Protein AF-A0A923XT22-F1 (afdb_monomer)

Mean predicted aligned error: 7.4 Å

Nearest PDB structures (foldseek):
  2nyk-assembly1_A  TM=3.568E-01  e=2.061E-01  Murid betaherpesvirus 1
  3vx7-assembly1_A  TM=3.513E-01  e=2.814E-01  Kluyveromyces marxianus
  8rox-assembly1_A  TM=4.042E-01  e=5.615E+00  Homo sapiens
  6l7w-assembly1_A  TM=3.566E-01  e=8.688E+00  Trypanosoma cruzi strain CL Brener
  4pa0-assembly1_A  TM=3.440E-01  e=4.957E+00  Homo sapiens

Radius of gyration: 13.81 Å; Cα contacts (8 Å, |Δi|>4): 182; chains: 1; bounding box: 39×22×36 Å

Sequence (109 aa):
MRTEINVLVEEVFYDKNNLIKKIGDVYSNTLSDLREKEIDHKKEVIIDYDGLNCHARMVLKKEENTFSIHGFEHFGNEFIDYNEEKLDFEQAKIIIRKIYENLEAKEQN

pLDDT: mean 75.4, std 12.78, range [44.97, 92.0]

Solvent-accessible surface area (backbone atoms only — not comparable to full-atom values): 6148 Å² total; per-residue (Å²): 136,79,73,51,79,52,76,48,76,52,86,55,90,74,71,78,94,50,51,62,63,48,54,41,50,54,53,52,48,52,52,52,58,49,68,73,45,92,60,38,37,39,39,38,42,47,42,60,36,82,95,54,53,30,40,37,38,41,34,44,33,34,52,87,81,26,31,31,44,38,36,38,39,33,50,68,93,44,76,47,78,46,82,48,70,77,24,45,73,67,56,47,52,53,51,53,50,50,53,39,54,52,51,54,61,58,75,78,108

Structure (mmCIF, N/CA/C/O backbone):
data_AF-A0A923XT22-F1
#
_entry.id   AF-A0A923XT22-F1
#
loop_
_atom_site.group_PDB
_atom_site.id
_atom_site.type_symbol
_atom_site.label_atom_id
_atom_site.label_alt_id
_atom_site.label_comp_id
_atom_site.label_asym_id
_atom_site.label_entity_id
_atom_site.label_seq_id
_atom_site.pdbx_PDB_ins_code
_atom_site.Cartn_x
_atom_site.Cartn_y
_atom_site.Cartn_z
_atom_site.occupancy
_atom_site.B_iso_or_equiv
_atom_site.auth_seq_id
_atom_site.auth_comp_id
_atom_site.auth_asym_id
_atom_site.auth_atom_id
_atom_site.pdbx_PDB_model_num
ATOM 1 N N . MET A 1 1 ? -22.116 -6.604 12.404 1.00 51.19 1 MET A N 1
ATOM 2 C CA . MET A 1 1 ? -21.166 -5.548 12.008 1.00 51.19 1 MET A CA 1
ATOM 3 C C . MET A 1 1 ? -21.497 -5.159 10.575 1.00 51.19 1 MET A C 1
ATOM 5 O O . MET A 1 1 ? -21.678 -6.063 9.768 1.00 51.19 1 MET A O 1
ATOM 9 N N . ARG A 1 2 ? -21.746 -3.878 10.277 1.00 44.97 2 ARG A N 1
ATOM 10 C CA . ARG A 1 2 ? -22.012 -3.428 8.900 1.00 44.97 2 ARG A CA 1
ATOM 11 C C . ARG A 1 2 ? -20.669 -3.037 8.288 1.00 44.97 2 ARG A C 1
ATOM 13 O O . ARG A 1 2 ? -20.079 -2.070 8.744 1.00 44.97 2 ARG A O 1
ATOM 20 N N . THR A 1 3 ? -20.196 -3.811 7.320 1.00 46.69 3 THR A N 1
ATOM 21 C CA . THR A 1 3 ? -19.009 -3.482 6.523 1.00 46.69 3 THR A CA 1
ATOM 22 C C . THR A 1 3 ? -19.430 -2.509 5.430 1.00 46.69 3 THR A C 1
ATOM 24 O O . THR A 1 3 ? -20.315 -2.830 4.636 1.00 46.69 3 THR A O 1
ATOM 27 N N . GLU A 1 4 ? -18.820 -1.330 5.384 1.00 46.72 4 GLU A N 1
ATOM 28 C CA . GLU A 1 4 ? -18.986 -0.410 4.260 1.00 46.72 4 GLU A CA 1
ATOM 29 C C . GLU A 1 4 ? -17.853 -0.666 3.256 1.00 46.72 4 GLU A C 1
ATOM 31 O O . GLU A 1 4 ? -16.668 -0.544 3.579 1.00 46.72 4 GLU A O 1
ATOM 36 N N . ILE A 1 5 ? -18.209 -1.104 2.046 1.00 51.78 5 ILE A N 1
ATOM 37 C CA . ILE A 1 5 ? -17.249 -1.349 0.965 1.00 51.78 5 ILE A CA 1
ATOM 38 C C . ILE A 1 5 ? -17.285 -0.130 0.051 1.00 51.78 5 ILE A C 1
ATOM 40 O O . ILE A 1 5 ? -18.185 0.000 -0.775 1.00 51.78 5 ILE A O 1
ATOM 44 N N . ASN A 1 6 ? -16.299 0.750 0.201 1.00 51.78 6 ASN A N 1
ATOM 45 C CA . ASN A 1 6 ? -16.099 1.886 -0.689 1.00 51.78 6 ASN A CA 1
ATOM 46 C C . ASN A 1 6 ? -14.950 1.541 -1.641 1.00 51.78 6 ASN A C 1
ATOM 48 O O . ASN A 1 6 ? -13.782 1.538 -1.254 1.00 51.78 6 ASN A O 1
ATOM 52 N N . VAL A 1 7 ? -15.291 1.197 -2.882 1.00 48.66 7 VAL A N 1
ATOM 53 C CA . VAL A 1 7 ? -14.304 0.960 -3.941 1.00 48.66 7 VAL A CA 1
ATOM 54 C C . VAL A 1 7 ? -13.896 2.319 -4.500 1.00 48.66 7 VAL A C 1
ATOM 56 O O . VAL A 1 7 ? -14.730 3.026 -5.064 1.00 48.66 7 VAL A O 1
ATOM 59 N N . LEU A 1 8 ? -12.630 2.694 -4.320 1.00 52.00 8 LEU A N 1
ATOM 60 C CA . LEU A 1 8 ? -12.059 3.893 -4.919 1.00 52.00 8 LEU A CA 1
ATOM 61 C C . LEU A 1 8 ? -11.311 3.464 -6.184 1.00 52.00 8 LEU A C 1
ATOM 63 O O . LEU A 1 8 ? -10.143 3.096 -6.135 1.00 52.00 8 LEU A O 1
ATOM 67 N N . VAL A 1 9 ? -12.003 3.484 -7.322 1.00 50.16 9 VAL A N 1
ATOM 68 C CA . VAL A 1 9 ? -11.349 3.292 -8.620 1.00 50.16 9 VAL A CA 1
ATOM 69 C C . VAL A 1 9 ? -10.826 4.650 -9.074 1.00 50.16 9 VAL A C 1
ATOM 71 O O . VAL A 1 9 ? -11.592 5.476 -9.566 1.00 50.16 9 VAL A O 1
ATOM 74 N N . GLU A 1 10 ? -9.539 4.910 -8.859 1.00 53.56 10 GLU A N 1
ATOM 75 C CA . GLU A 1 10 ? -8.863 6.051 -9.475 1.00 53.56 10 GLU A CA 1
ATOM 76 C C . GLU A 1 10 ? -8.257 5.594 -10.806 1.00 53.56 10 GLU A C 1
ATOM 78 O O . GLU A 1 10 ? -7.218 4.943 -10.843 1.00 53.56 10 GLU A O 1
ATOM 83 N N . GLU A 1 11 ? -8.913 5.930 -11.920 1.00 45.81 11 GLU A N 1
ATOM 84 C CA . GLU A 1 11 ? -8.301 5.812 -13.246 1.00 45.81 11 GLU A CA 1
ATOM 85 C C . GLU A 1 11 ? -7.322 6.970 -13.436 1.00 45.81 1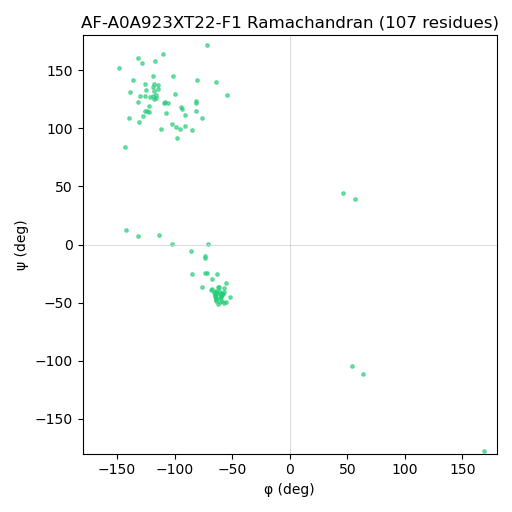1 GLU A C 1
ATOM 87 O O . GLU A 1 11 ? -7.702 8.140 -13.550 1.00 45.81 11 GLU A O 1
ATOM 92 N N . VAL A 1 12 ? -6.035 6.644 -13.422 1.00 50.91 12 VAL A N 1
ATOM 93 C CA . VAL A 1 12 ? -4.967 7.630 -13.346 1.00 50.91 12 VAL A CA 1
ATOM 94 C C . VAL A 1 12 ? -4.169 7.667 -14.654 1.00 50.91 12 VAL A C 1
ATOM 96 O O . VAL A 1 12 ? -3.264 6.869 -14.871 1.00 50.91 12 VAL A O 1
ATOM 99 N N . PHE A 1 13 ? -4.460 8.646 -15.516 1.00 48.81 13 PHE A N 1
ATOM 100 C CA . PHE A 1 13 ? -3.698 8.911 -16.745 1.00 48.81 13 PHE A CA 1
ATOM 101 C C . PHE A 1 13 ? -2.644 10.006 -16.488 1.00 48.81 13 PHE A C 1
ATOM 103 O O . PHE A 1 13 ? -2.982 11.191 -16.476 1.00 48.81 13 PHE A O 1
ATOM 110 N N . TYR A 1 14 ? -1.369 9.656 -16.265 1.00 57.47 14 TYR A N 1
ATOM 111 C CA . TYR A 1 14 ? -0.300 10.649 -16.031 1.00 57.47 14 TYR A CA 1
ATOM 112 C C . TYR A 1 14 ? 0.969 10.430 -16.856 1.00 57.47 14 TYR A C 1
ATOM 114 O O . TYR A 1 14 ? 1.247 9.343 -17.330 1.00 57.47 14 TYR A O 1
ATOM 122 N N . ASP A 1 15 ? 1.761 11.496 -16.985 1.00 56.00 15 ASP A N 1
ATOM 123 C CA . ASP A 1 15 ? 3.107 11.486 -17.558 1.00 56.00 15 ASP A CA 1
ATOM 124 C C . ASP A 1 15 ? 4.074 10.626 -16.712 1.00 56.00 15 ASP A C 1
ATOM 126 O O . ASP A 1 15 ? 4.042 10.656 -15.477 1.00 56.00 15 ASP A O 1
ATOM 130 N N . LYS A 1 16 ? 4.937 9.865 -17.391 1.00 58.34 16 LYS A N 1
ATOM 131 C CA . LYS A 1 16 ? 5.724 8.732 -16.872 1.00 58.34 16 LYS A CA 1
ATOM 132 C C . LYS A 1 16 ? 6.591 9.085 -15.653 1.00 58.34 16 LYS A C 1
ATOM 134 O O . LYS A 1 16 ? 6.718 8.276 -14.745 1.00 58.34 16 LYS A O 1
ATOM 139 N N . ASN A 1 17 ? 7.101 10.317 -15.595 1.00 59.50 17 ASN A N 1
ATOM 140 C CA . ASN A 1 17 ? 8.148 10.763 -14.663 1.00 59.50 17 ASN A CA 1
ATOM 141 C C . ASN A 1 17 ? 7.733 10.896 -13.180 1.00 59.50 17 ASN A C 1
ATOM 143 O O . ASN A 1 17 ? 8.542 11.334 -12.370 1.00 59.50 17 ASN A O 1
ATOM 147 N N . ASN A 1 18 ? 6.480 10.610 -12.808 1.00 72.88 18 ASN A N 1
ATOM 148 C CA . ASN A 1 18 ? 6.015 10.689 -11.412 1.00 72.88 18 ASN A CA 1
ATOM 149 C C . ASN A 1 18 ? 5.028 9.574 -11.030 1.00 72.88 18 ASN A C 1
ATOM 151 O O . ASN A 1 18 ? 4.350 9.687 -10.006 1.00 72.88 18 ASN A O 1
ATOM 155 N N . LEU A 1 19 ? 4.889 8.531 -11.855 1.00 74.19 19 LEU A N 1
ATOM 156 C CA . LEU A 1 19 ? 3.879 7.498 -11.631 1.00 74.19 19 LEU A CA 1
ATOM 157 C C . LEU A 1 19 ? 4.098 6.790 -10.291 1.00 74.19 19 LEU A C 1
ATOM 159 O O . LEU A 1 19 ? 3.175 6.709 -9.486 1.00 74.19 19 LEU A O 1
ATOM 163 N N . ILE A 1 20 ? 5.329 6.352 -10.024 1.00 76.19 20 ILE A N 1
ATOM 164 C CA . ILE A 1 20 ? 5.658 5.580 -8.822 1.00 76.19 20 ILE A CA 1
ATOM 165 C C . ILE A 1 20 ? 5.436 6.405 -7.561 1.00 76.19 20 ILE A C 1
ATOM 167 O O . ILE A 1 20 ? 4.743 5.952 -6.650 1.00 76.19 20 ILE A O 1
ATOM 171 N N . LYS A 1 21 ? 5.924 7.652 -7.537 1.00 78.81 21 LYS A N 1
ATOM 172 C CA . LYS A 1 21 ? 5.675 8.594 -6.434 1.00 78.81 21 LYS A CA 1
ATOM 173 C C . LYS A 1 21 ? 4.190 8.720 -6.109 1.00 78.81 21 LYS A C 1
ATOM 175 O O . LYS A 1 21 ? 3.797 8.645 -4.949 1.00 78.81 21 LYS A O 1
ATOM 180 N N . LYS A 1 22 ? 3.356 8.846 -7.141 1.00 77.56 22 LYS A N 1
ATOM 181 C CA . LYS A 1 22 ? 1.907 8.951 -6.967 1.00 77.56 22 LYS A CA 1
ATOM 182 C C . LYS A 1 22 ? 1.272 7.658 -6.467 1.00 77.56 22 LYS A C 1
ATOM 184 O O . LYS A 1 22 ? 0.386 7.747 -5.626 1.00 77.56 22 LYS A O 1
ATOM 189 N N . ILE A 1 23 ? 1.717 6.489 -6.933 1.00 78.25 23 ILE A N 1
ATOM 190 C CA . ILE A 1 23 ? 1.268 5.196 -6.388 1.00 78.25 23 ILE A CA 1
ATOM 191 C C . ILE A 1 23 ? 1.514 5.175 -4.871 1.00 78.25 23 ILE A C 1
ATOM 193 O O . ILE A 1 23 ? 0.585 4.936 -4.098 1.00 78.25 23 ILE A O 1
ATOM 197 N N . GLY A 1 24 ? 2.728 5.537 -4.439 1.00 81.62 24 GLY A N 1
ATOM 198 C CA . GLY A 1 24 ? 3.084 5.638 -3.020 1.00 81.62 24 GLY A CA 1
ATOM 199 C C . GLY A 1 24 ? 2.215 6.629 -2.233 1.00 81.62 24 GLY A C 1
ATOM 200 O O . GLY A 1 24 ? 1.758 6.309 -1.128 1.00 81.62 24 GLY A O 1
ATOM 201 N N . ASP A 1 25 ? 1.933 7.801 -2.809 1.00 84.31 25 ASP A N 1
ATOM 202 C CA . ASP A 1 25 ? 1.058 8.814 -2.207 1.00 84.31 25 ASP A CA 1
ATOM 203 C C . ASP A 1 25 ? -0.387 8.298 -2.058 1.00 84.31 25 ASP A C 1
ATOM 205 O O . ASP A 1 25 ? -0.969 8.399 -0.976 1.00 84.31 25 ASP A O 1
ATOM 209 N N . VAL A 1 26 ? -0.964 7.688 -3.103 1.00 82.94 26 VAL A N 1
ATOM 210 C CA . VAL A 1 26 ? -2.327 7.117 -3.078 1.00 82.94 26 VAL A CA 1
ATOM 211 C C . VAL A 1 26 ? -2.433 6.031 -2.012 1.00 82.94 26 VAL A C 1
ATOM 213 O O . VAL A 1 26 ? -3.394 6.006 -1.238 1.00 82.94 26 VAL A O 1
ATOM 216 N N . TYR A 1 27 ? -1.436 5.153 -1.927 1.00 85.50 27 TYR A N 1
ATOM 217 C CA . TYR A 1 27 ? -1.403 4.059 -0.958 1.00 85.50 27 TYR A CA 1
ATOM 218 C C . TYR A 1 27 ? -1.342 4.588 0.480 1.00 85.50 27 TYR A C 1
ATOM 220 O O . TYR A 1 27 ? -2.128 4.176 1.339 1.00 85.50 27 TYR A O 1
ATOM 228 N N . SER A 1 28 ? -0.470 5.566 0.726 1.00 86.44 28 SER A N 1
ATOM 229 C CA . SER A 1 28 ? -0.298 6.202 2.038 1.00 86.44 28 SER A CA 1
ATOM 230 C C . SER A 1 28 ? -1.537 6.989 2.480 1.00 86.44 28 SER A C 1
ATOM 232 O O . SER A 1 28 ? -1.954 6.897 3.641 1.00 86.44 28 SER A O 1
ATOM 234 N N . ASN A 1 29 ? -2.160 7.725 1.557 1.00 87.12 29 ASN A N 1
ATOM 235 C CA . ASN A 1 29 ? -3.402 8.455 1.810 1.00 87.12 29 ASN A CA 1
ATOM 236 C C . ASN A 1 29 ? -4.550 7.486 2.101 1.00 87.12 29 ASN A C 1
ATOM 238 O O . ASN A 1 29 ? -5.260 7.652 3.086 1.00 87.12 29 ASN A O 1
ATOM 242 N N . THR A 1 30 ? -4.670 6.408 1.323 1.00 84.88 30 THR A N 1
ATOM 243 C CA . THR A 1 30 ? -5.693 5.374 1.530 1.00 84.88 30 THR A CA 1
ATOM 244 C C . THR A 1 30 ? -5.573 4.715 2.904 1.00 84.88 30 THR A C 1
ATOM 246 O O . THR A 1 30 ? -6.584 4.511 3.581 1.00 84.88 30 THR A O 1
ATOM 249 N N . LEU A 1 31 ? -4.352 4.405 3.350 1.00 86.38 31 LEU A N 1
ATOM 250 C CA . LEU A 1 31 ? -4.120 3.848 4.683 1.00 86.38 31 LEU A CA 1
ATOM 251 C C . LEU A 1 31 ? -4.490 4.849 5.793 1.00 86.38 31 LEU A C 1
ATOM 253 O O . LEU A 1 31 ? -5.103 4.467 6.792 1.00 86.38 31 LEU A O 1
ATOM 257 N N . SER A 1 32 ? -4.149 6.126 5.611 1.00 87.62 32 SER A N 1
ATOM 258 C CA . SER A 1 32 ? -4.481 7.196 6.562 1.00 87.62 32 SER A CA 1
ATOM 259 C C . SER A 1 32 ? -5.993 7.414 6.658 1.00 87.62 32 SER A C 1
ATOM 261 O O . SER A 1 32 ? -6.536 7.439 7.761 1.00 87.62 32 SER A O 1
ATOM 263 N N . ASP A 1 33 ? -6.686 7.438 5.519 1.00 86.19 33 ASP A N 1
ATOM 264 C CA . ASP A 1 33 ? -8.145 7.518 5.450 1.00 86.19 33 ASP A CA 1
ATOM 265 C C . ASP A 1 33 ? -8.819 6.360 6.187 1.00 86.19 33 ASP A C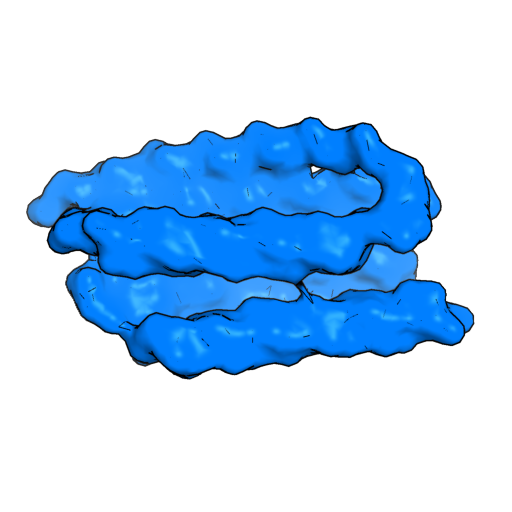 1
ATOM 267 O O . ASP A 1 33 ? -9.828 6.555 6.863 1.00 86.19 33 ASP A O 1
ATOM 271 N N . LEU A 1 34 ? -8.294 5.137 6.030 1.00 83.81 34 LEU A N 1
ATOM 272 C CA . LEU A 1 34 ? -8.822 3.958 6.713 1.00 83.81 34 LEU A CA 1
ATOM 273 C C . LEU A 1 34 ? -8.598 4.037 8.222 1.00 83.81 34 LEU A C 1
ATOM 275 O O . LEU A 1 34 ? -9.490 3.657 8.976 1.00 83.81 34 LEU A O 1
ATOM 279 N N . ARG A 1 35 ? -7.451 4.553 8.679 1.00 86.31 35 ARG A N 1
ATOM 280 C CA . ARG A 1 35 ? -7.158 4.720 10.1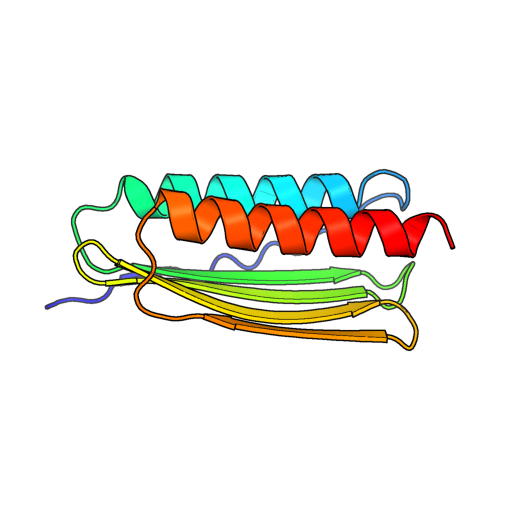12 1.00 86.31 35 ARG A CA 1
ATOM 281 C C . ARG A 1 35 ? -8.204 5.569 10.829 1.00 86.31 35 ARG A C 1
ATOM 283 O O . ARG A 1 35 ? -8.532 5.263 11.971 1.00 86.31 35 ARG A O 1
ATOM 290 N N . GLU A 1 36 ? -8.726 6.599 10.175 1.00 86.12 36 GLU A N 1
ATOM 291 C CA . GLU A 1 36 ? -9.739 7.492 10.750 1.00 86.12 36 GLU A CA 1
ATOM 292 C C . GLU A 1 36 ? -11.136 6.856 10.840 1.00 86.12 36 GLU A C 1
ATOM 294 O O . GLU A 1 36 ? -12.032 7.414 11.473 1.00 86.12 36 GLU A O 1
ATOM 299 N N . LYS A 1 37 ? -11.356 5.684 10.229 1.00 82.19 37 LYS A N 1
ATOM 300 C CA . LYS A 1 37 ? -12.661 5.018 10.248 1.00 82.19 37 LYS A CA 1
ATOM 301 C C . LYS A 1 37 ? -12.886 4.240 11.538 1.00 82.19 37 LYS A C 1
ATOM 303 O O . LYS A 1 37 ? -12.146 3.314 11.863 1.00 82.19 37 LYS A O 1
AT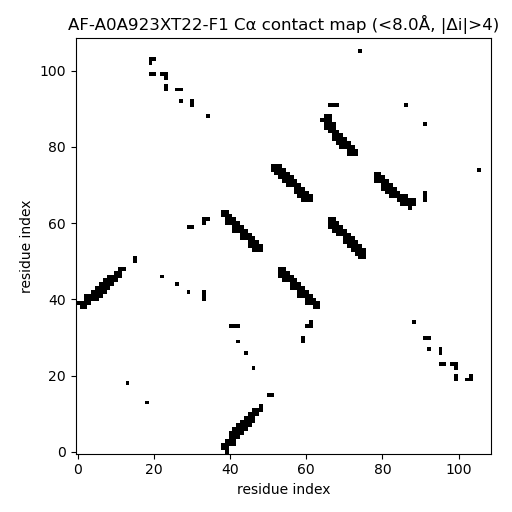OM 308 N N . GLU A 1 38 ? -13.971 4.560 12.236 1.00 71.81 38 GLU A N 1
ATOM 309 C CA . GLU A 1 38 ? -14.364 3.888 13.484 1.00 71.81 38 GLU A CA 1
ATOM 310 C C . GLU A 1 38 ? -14.930 2.471 13.269 1.00 71.81 38 GLU A C 1
ATOM 312 O O . GLU A 1 38 ? -14.850 1.640 14.168 1.00 71.81 38 GLU A O 1
ATOM 317 N N . ILE A 1 39 ? -15.466 2.178 12.080 1.00 75.75 39 ILE A N 1
ATOM 318 C CA . ILE A 1 39 ? -16.018 0.864 11.701 1.00 75.75 39 ILE A CA 1
ATOM 319 C C . ILE A 1 39 ? -15.136 0.172 10.657 1.00 75.75 39 ILE A C 1
ATOM 321 O O . ILE A 1 39 ? -14.345 0.833 9.980 1.00 75.75 39 ILE A O 1
ATOM 325 N N . ASP A 1 40 ? -15.324 -1.135 10.480 1.00 78.50 40 ASP A N 1
ATOM 326 C CA . ASP A 1 40 ? -14.655 -1.910 9.434 1.00 78.50 40 ASP A CA 1
ATOM 327 C C . ASP A 1 40 ? -14.876 -1.304 8.049 1.00 78.50 40 ASP A C 1
ATOM 329 O O . ASP A 1 40 ? -16.010 -1.050 7.627 1.00 78.50 40 ASP A O 1
ATOM 333 N N . HIS A 1 41 ? -13.775 -1.101 7.336 1.00 78.19 41 HIS A N 1
ATOM 334 C CA . HIS A 1 41 ? -13.765 -0.510 6.008 1.00 78.19 41 HIS A CA 1
ATOM 335 C C . HIS A 1 41 ? -12.835 -1.286 5.091 1.00 78.19 41 HIS A C 1
ATOM 337 O O . HIS A 1 41 ? -11.732 -1.677 5.469 1.00 78.19 41 HIS A O 1
ATOM 343 N N . LYS A 1 42 ? -13.257 -1.433 3.839 1.00 79.38 42 LYS A N 1
ATOM 344 C CA . LYS A 1 42 ? -12.417 -1.934 2.755 1.00 79.38 42 LYS A CA 1
ATOM 345 C C . LYS A 1 42 ? -12.288 -0.839 1.709 1.00 79.38 42 LYS A C 1
ATOM 347 O O . LYS A 1 42 ? -13.308 -0.373 1.203 1.00 79.38 42 LYS A O 1
ATOM 352 N N . LYS A 1 43 ? -11.050 -0.482 1.369 1.00 77.00 43 LYS A N 1
ATOM 353 C CA . LYS A 1 43 ? -10.727 0.310 0.185 1.00 77.00 43 LYS A CA 1
ATOM 354 C C . LYS A 1 43 ? -9.916 -0.538 -0.779 1.00 77.00 43 LYS A C 1
ATOM 356 O O . LYS A 1 43 ? -8.983 -1.241 -0.404 1.00 77.00 43 LYS A O 1
ATOM 361 N N . GLU A 1 44 ? -10.313 -0.482 -2.032 1.00 76.62 44 GLU A N 1
ATOM 362 C CA . GLU A 1 44 ? -9.607 -1.110 -3.134 1.00 76.62 44 GLU A CA 1
ATOM 363 C C . GLU A 1 44 ? -9.133 -0.004 -4.059 1.00 76.62 44 GLU A C 1
ATOM 365 O O . GLU A 1 44 ? -9.929 0.863 -4.407 1.00 76.62 44 GLU A O 1
ATOM 370 N N . VAL A 1 45 ? -7.845 -0.045 -4.380 1.00 73.69 45 VAL A N 1
ATOM 371 C CA . VAL A 1 45 ? -7.129 0.879 -5.249 1.00 73.69 45 VAL A CA 1
ATOM 372 C C . VAL A 1 45 ? -6.644 0.071 -6.442 1.00 73.69 45 VAL A C 1
ATOM 374 O O . VAL A 1 45 ? -5.993 -0.962 -6.278 1.00 73.69 45 VAL A O 1
ATOM 377 N N . ILE A 1 46 ? -6.977 0.531 -7.640 1.00 71.81 46 ILE A N 1
ATOM 378 C CA . ILE A 1 46 ? -6.547 -0.068 -8.903 1.00 71.81 46 ILE A CA 1
ATOM 379 C C . ILE A 1 46 ? -5.882 1.047 -9.697 1.00 71.81 46 ILE A C 1
ATOM 381 O O . ILE A 1 46 ? -6.462 2.118 -9.834 1.00 71.81 46 ILE A O 1
ATOM 385 N N . ILE A 1 47 ? -4.666 0.803 -10.167 1.00 69.12 47 ILE A N 1
ATOM 386 C CA . ILE A 1 47 ? -3.861 1.743 -10.936 1.00 69.12 47 ILE A CA 1
ATOM 387 C C . ILE A 1 47 ? -3.430 1.022 -12.208 1.00 69.12 47 ILE A C 1
ATOM 389 O O . ILE A 1 47 ? -2.622 0.093 -12.173 1.00 69.12 47 ILE A O 1
ATOM 393 N N . ASP A 1 48 ? -3.986 1.472 -13.325 1.00 68.50 48 ASP A N 1
ATOM 394 C CA . ASP A 1 48 ? -3.707 0.978 -14.668 1.00 68.50 48 ASP A CA 1
ATOM 395 C C . ASP A 1 48 ? -2.902 2.021 -15.441 1.00 68.50 48 ASP A C 1
ATOM 397 O O . ASP A 1 48 ? -3.344 3.161 -15.598 1.00 68.50 48 ASP A O 1
ATOM 401 N N . TYR A 1 49 ? -1.718 1.647 -15.932 1.00 63.62 49 TYR A N 1
ATOM 402 C CA . TYR A 1 49 ? -0.872 2.550 -16.702 1.00 63.62 49 TYR A CA 1
ATOM 403 C C . TYR A 1 49 ? -0.183 1.879 -17.901 1.00 63.62 49 TYR A C 1
ATOM 405 O O . TYR A 1 49 ? 0.794 1.133 -17.784 1.00 63.62 49 TYR A O 1
ATOM 413 N N . ASP A 1 50 ? -0.664 2.249 -19.088 1.00 59.84 50 ASP A N 1
ATOM 414 C CA . ASP A 1 50 ? -0.289 1.685 -20.392 1.00 59.84 50 ASP A CA 1
ATOM 415 C C . ASP A 1 50 ? 1.133 2.091 -20.847 1.00 59.84 50 ASP A C 1
ATOM 417 O O . ASP A 1 50 ? 1.821 1.364 -21.556 1.00 59.84 50 ASP A O 1
ATOM 421 N N . GLY A 1 51 ? 1.664 3.224 -20.364 1.00 59.19 51 GLY A N 1
ATOM 422 C CA . GLY A 1 51 ? 2.989 3.721 -20.772 1.00 59.19 51 GLY A CA 1
ATOM 423 C C . GLY A 1 51 ? 4.194 2.947 -20.206 1.00 59.19 51 GLY A C 1
ATOM 424 O O . GLY A 1 51 ? 5.329 3.173 -20.641 1.00 59.19 51 GLY A O 1
ATOM 425 N N . LEU A 1 52 ? 3.974 2.069 -19.222 1.00 59.38 52 LEU A N 1
ATOM 426 C CA . LEU A 1 52 ? 4.997 1.216 -18.594 1.00 59.38 52 LEU A CA 1
ATOM 427 C C . LEU A 1 52 ? 4.572 -0.259 -18.486 1.00 59.38 52 LEU A C 1
ATOM 429 O O . LEU A 1 52 ? 5.284 -1.036 -17.852 1.00 59.38 52 LEU A O 1
ATOM 433 N N . ASN A 1 53 ? 3.440 -0.657 -19.086 1.00 65.25 53 ASN A N 1
ATOM 434 C CA . ASN A 1 53 ? 2.774 -1.930 -18.774 1.00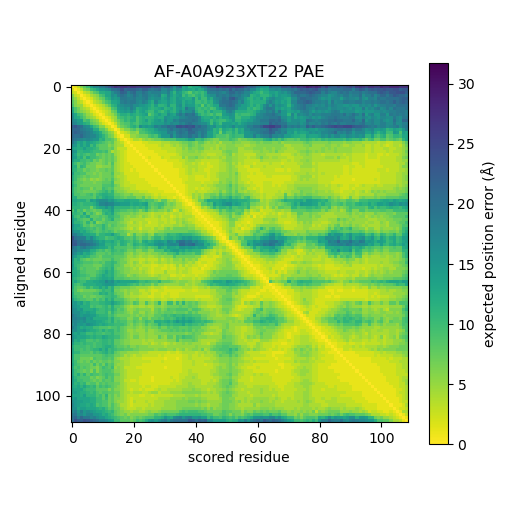 65.25 53 ASN A CA 1
ATOM 435 C C . ASN A 1 53 ? 2.667 -2.135 -17.253 1.00 65.25 53 ASN A C 1
ATOM 437 O O . ASN A 1 53 ? 3.013 -3.198 -16.732 1.00 65.25 53 ASN A O 1
ATOM 441 N N . CYS A 1 54 ? 2.267 -1.069 -16.552 1.00 65.12 54 CYS A N 1
ATOM 442 C CA . CYS A 1 54 ? 2.122 -1.064 -15.110 1.00 65.12 54 CYS A CA 1
ATOM 443 C C . CYS A 1 54 ? 0.671 -1.375 -14.750 1.00 65.12 54 CYS A C 1
ATOM 445 O O . CYS A 1 54 ? -0.223 -0.601 -15.088 1.00 65.12 54 CYS A O 1
ATOM 447 N N . HIS A 1 55 ? 0.444 -2.469 -14.031 1.00 73.25 55 HIS A N 1
ATOM 448 C CA . HIS A 1 55 ? -0.840 -2.748 -13.393 1.00 73.25 55 HIS A CA 1
ATOM 449 C C . HIS A 1 55 ? -0.595 -2.957 -11.908 1.00 73.25 55 HIS A C 1
ATOM 451 O O . HIS A 1 55 ? 0.070 -3.919 -11.532 1.00 73.25 55 HIS A O 1
ATOM 457 N N . ALA A 1 56 ? -1.119 -2.067 -11.074 1.00 72.44 56 ALA A N 1
ATOM 458 C CA . ALA A 1 56 ? -0.990 -2.159 -9.631 1.00 72.44 56 ALA A CA 1
ATOM 459 C C . ALA A 1 56 ? -2.379 -2.195 -9.000 1.00 72.44 56 ALA A C 1
ATOM 461 O O . ALA A 1 56 ? -3.167 -1.260 -9.123 1.00 72.44 56 ALA A O 1
ATOM 462 N N . ARG A 1 57 ? -2.689 -3.275 -8.294 1.00 80.69 57 ARG A N 1
ATOM 463 C CA . ARG A 1 57 ? -3.924 -3.405 -7.522 1.00 80.69 57 ARG A CA 1
ATOM 464 C C . ARG A 1 57 ? -3.549 -3.572 -6.071 1.00 80.69 57 ARG A C 1
ATOM 466 O O . ARG A 1 57 ? -2.719 -4.411 -5.755 1.00 80.69 57 ARG A O 1
ATOM 473 N N . MET A 1 58 ? -4.182 -2.820 -5.182 1.00 81.81 58 MET A N 1
ATOM 474 C CA . MET A 1 58 ? -4.042 -3.015 -3.748 1.00 81.81 58 MET A CA 1
ATOM 475 C C . MET A 1 58 ? -5.387 -2.860 -3.051 1.00 81.81 58 MET A C 1
ATOM 477 O O . MET A 1 58 ? -6.124 -1.896 -3.224 1.00 81.81 58 MET A O 1
ATOM 481 N N . VAL A 1 59 ? -5.692 -3.826 -2.207 1.00 81.12 59 VAL A N 1
ATOM 482 C CA . VAL A 1 59 ? -6.836 -3.853 -1.319 1.00 81.12 59 VAL A CA 1
ATOM 483 C C . VAL A 1 59 ? -6.314 -3.626 0.087 1.00 81.12 59 VAL A C 1
ATOM 485 O O . VAL A 1 59 ? -5.644 -4.498 0.638 1.00 81.12 59 VAL A O 1
ATOM 488 N N . LEU A 1 60 ? -6.665 -2.486 0.679 1.00 80.12 60 LEU A N 1
ATOM 489 C CA . LEU A 1 60 ? -6.488 -2.256 2.105 1.00 80.12 60 LEU A CA 1
ATOM 490 C C . LEU A 1 60 ? -7.808 -2.485 2.829 1.00 80.12 60 LEU A C 1
ATOM 492 O O . LEU A 1 60 ? -8.852 -1.924 2.482 1.00 80.12 60 LEU A O 1
ATOM 496 N N . LYS A 1 61 ? -7.757 -3.286 3.882 1.00 81.81 61 LYS A N 1
ATOM 497 C CA . LYS A 1 61 ? -8.882 -3.490 4.794 1.00 81.81 61 LYS A CA 1
ATOM 498 C C . LYS A 1 61 ? -8.483 -3.014 6.173 1.00 81.81 61 LYS A C 1
ATOM 500 O O . LYS A 1 61 ? -7.377 -3.319 6.598 1.00 81.81 61 LYS A O 1
ATOM 505 N N . LYS A 1 62 ? -9.387 -2.323 6.859 1.00 79.44 62 LYS A N 1
ATOM 506 C CA . LYS A 1 62 ? -9.359 -2.137 8.306 1.00 79.44 62 LYS A CA 1
ATOM 507 C C . LYS A 1 62 ? -10.437 -3.023 8.912 1.00 79.44 62 LYS A C 1
ATOM 509 O O . LYS A 1 62 ? -11.609 -2.866 8.573 1.00 79.44 62 LYS A O 1
ATOM 514 N N . GLU A 1 63 ? -10.024 -3.911 9.801 1.00 82.75 63 GLU A N 1
ATOM 515 C CA . GLU A 1 63 ? -10.898 -4.772 10.595 1.00 82.75 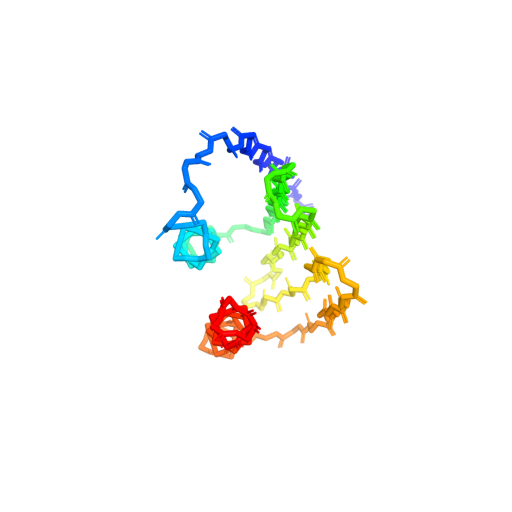63 GLU A CA 1
ATOM 516 C C . GLU A 1 63 ? -10.533 -4.555 12.063 1.00 82.75 63 GLU A C 1
ATOM 518 O O . GLU A 1 63 ? -9.395 -4.801 12.479 1.00 82.75 63 GLU A O 1
ATOM 523 N N . GLU A 1 64 ? -11.476 -4.008 12.830 1.00 81.44 64 GLU A N 1
ATOM 524 C CA . GLU A 1 64 ? -11.256 -3.533 14.198 1.00 81.44 64 GLU A CA 1
ATOM 525 C C . GLU A 1 64 ? -10.085 -2.525 14.281 1.00 81.44 64 GLU A C 1
ATOM 527 O O . GLU A 1 64 ? -10.222 -1.367 13.870 1.00 81.44 64 GLU A O 1
ATOM 532 N N . ASN A 1 65 ? -8.927 -2.968 14.787 1.00 79.06 65 ASN A N 1
ATOM 533 C CA . ASN A 1 65 ? -7.691 -2.190 14.948 1.00 79.06 65 ASN A CA 1
ATOM 534 C C . ASN A 1 65 ? -6.543 -2.683 14.058 1.00 79.06 65 ASN A C 1
ATOM 536 O O . ASN A 1 65 ? -5.404 -2.247 14.227 1.00 79.06 65 ASN A O 1
ATOM 540 N N . THR A 1 66 ? -6.828 -3.607 13.144 1.00 87.62 66 THR A N 1
ATOM 541 C CA . THR A 1 66 ? -5.822 -4.220 12.281 1.00 87.62 66 THR A CA 1
ATOM 542 C C . THR A 1 66 ? -6.068 -3.907 10.818 1.00 87.62 66 THR A C 1
ATOM 544 O O . THR A 1 66 ? -7.185 -3.584 10.410 1.00 87.62 66 THR A O 1
ATOM 547 N N . PHE A 1 67 ? -5.001 -4.009 10.035 1.00 87.00 67 PHE A N 1
ATOM 548 C CA . PHE A 1 67 ? -4.990 -3.771 8.608 1.00 87.00 67 PHE A CA 1
ATOM 549 C C . PHE A 1 67 ? -4.571 -5.028 7.856 1.00 87.00 67 PHE A C 1
ATOM 551 O O . PHE A 1 67 ? -3.715 -5.784 8.314 1.00 87.00 67 PHE A O 1
ATOM 558 N N . SER A 1 68 ? -5.155 -5.232 6.683 1.00 87.69 68 SER A N 1
ATOM 559 C CA . SER A 1 68 ? -4.692 -6.240 5.728 1.00 87.69 68 SER A CA 1
ATOM 560 C C . SER A 1 68 ? -4.441 -5.578 4.383 1.00 87.69 68 SER A C 1
ATOM 562 O O . SER A 1 68 ? -5.227 -4.724 3.965 1.00 87.69 68 SER A O 1
ATOM 564 N N . ILE A 1 69 ? -3.344 -5.956 3.737 1.00 86.06 69 ILE A N 1
ATOM 565 C CA . ILE A 1 69 ? -2.879 -5.437 2.455 1.00 86.06 69 ILE A CA 1
ATOM 566 C C . ILE A 1 69 ? -2.773 -6.626 1.503 1.00 86.06 69 ILE A C 1
ATOM 568 O O . ILE A 1 69 ? -1.940 -7.506 1.698 1.00 86.06 69 ILE A O 1
ATOM 572 N N . HIS A 1 70 ? -3.615 -6.642 0.474 1.00 87.31 70 HIS A N 1
ATOM 573 C CA . HIS A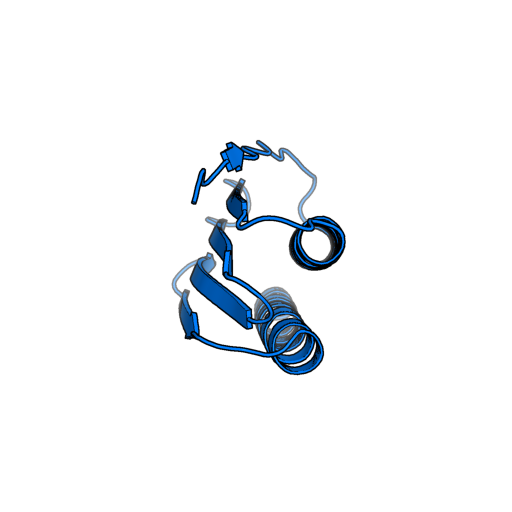 1 70 ? -3.568 -7.659 -0.574 1.00 87.31 70 HIS A CA 1
ATOM 574 C C . HIS A 1 70 ? -3.443 -6.996 -1.929 1.00 87.31 70 HIS A C 1
ATOM 576 O O . HIS A 1 70 ? -4.232 -6.106 -2.240 1.00 87.31 70 HIS A O 1
ATOM 582 N N . GLY A 1 71 ? -2.543 -7.455 -2.776 1.00 83.25 71 GLY A N 1
ATOM 583 C CA . GLY A 1 71 ? -2.463 -6.916 -4.112 1.00 83.25 71 GLY A CA 1
ATOM 584 C C . GLY A 1 71 ? -1.226 -7.342 -4.859 1.00 83.25 71 GLY A C 1
ATOM 585 O O . GLY A 1 71 ? -0.431 -8.132 -4.373 1.00 83.25 71 GLY A O 1
ATOM 586 N N . PHE A 1 72 ? -1.104 -6.815 -6.063 1.00 82.75 72 PHE A N 1
ATOM 587 C CA . PHE A 1 72 ? 0.008 -7.126 -6.929 1.00 82.75 72 PHE A CA 1
ATOM 588 C C . PHE A 1 72 ? 0.360 -5.935 -7.804 1.00 82.75 72 PHE A C 1
ATOM 590 O O . PHE A 1 72 ? -0.507 -5.146 -8.186 1.00 82.75 72 PHE A O 1
ATOM 597 N N . GLU A 1 73 ? 1.629 -5.877 -8.169 1.00 78.12 73 GLU A N 1
ATOM 598 C CA . GLU A 1 73 ? 2.199 -4.943 -9.121 1.00 78.12 73 GLU A CA 1
ATOM 599 C C . GLU A 1 73 ? 2.836 -5.724 -10.254 1.00 78.12 73 GLU A C 1
ATOM 601 O O . GLU A 1 73 ? 3.673 -6.602 -10.048 1.00 78.12 73 GLU A O 1
ATOM 606 N N . HIS A 1 74 ? 2.447 -5.384 -11.470 1.00 78.06 74 HIS A N 1
ATOM 607 C CA . HIS A 1 74 ? 3.107 -5.823 -12.679 1.00 78.06 74 HIS A CA 1
ATOM 608 C C . HIS A 1 74 ? 3.815 -4.616 -13.277 1.00 78.06 74 HIS A C 1
ATOM 610 O O . HIS A 1 74 ? 3.149 -3.624 -13.545 1.00 78.06 74 HIS A O 1
ATOM 616 N N . PHE A 1 75 ? 5.131 -4.679 -13.465 1.00 74.06 75 PHE A N 1
ATOM 617 C CA . PHE A 1 75 ? 5.934 -3.624 -14.091 1.00 74.06 75 PHE A CA 1
ATOM 618 C C . PHE A 1 75 ? 6.821 -4.261 -15.165 1.00 74.06 75 PHE A C 1
ATOM 620 O O . PHE A 1 75 ? 7.797 -4.952 -14.868 1.00 74.06 75 PHE A O 1
ATOM 627 N N . GLY A 1 76 ? 6.479 -4.060 -16.440 1.00 74.25 76 GLY A N 1
ATOM 628 C CA . GLY A 1 76 ? 7.195 -4.702 -17.546 1.00 74.25 76 GLY A CA 1
ATOM 629 C C . GLY A 1 76 ? 7.065 -6.231 -17.517 1.00 74.25 76 GLY A C 1
ATOM 630 O O . GLY A 1 76 ? 5.987 -6.748 -17.783 1.00 74.25 76 GLY A O 1
ATOM 631 N N . ASN A 1 77 ? 8.164 -6.944 -17.235 1.00 73.62 77 ASN A N 1
ATOM 632 C CA . ASN A 1 77 ? 8.199 -8.414 -17.106 1.00 73.62 77 ASN A CA 1
ATOM 633 C C . ASN A 1 77 ? 8.232 -8.888 -15.644 1.00 73.62 77 ASN A C 1
ATOM 635 O O . ASN A 1 77 ? 8.358 -10.086 -15.386 1.00 73.62 77 ASN A O 1
ATOM 639 N N . GLU A 1 78 ? 8.209 -7.960 -14.692 1.00 73.50 78 GLU A N 1
ATOM 640 C CA . GLU A 1 78 ? 8.308 -8.279 -13.279 1.00 73.50 78 GLU A CA 1
ATOM 641 C C . GLU A 1 78 ? 6.945 -8.234 -12.603 1.00 73.50 78 GLU A C 1
ATOM 643 O O . GLU A 1 78 ? 6.086 -7.414 -12.930 1.00 73.50 78 GLU A O 1
ATOM 648 N N . PHE A 1 79 ? 6.773 -9.131 -11.637 1.00 81.75 79 PHE A N 1
ATOM 649 C CA . PHE A 1 79 ? 5.555 -9.286 -10.865 1.00 81.75 79 PHE A CA 1
ATOM 650 C C . PHE A 1 79 ? 5.902 -9.317 -9.381 1.00 81.75 79 PHE A C 1
ATOM 652 O O . PHE A 1 79 ? 6.750 -10.102 -8.949 1.00 81.75 79 PHE A O 1
ATOM 659 N N . ILE A 1 80 ? 5.236 -8.466 -8.616 1.00 79.62 80 ILE A N 1
ATOM 660 C CA . ILE A 1 80 ? 5.348 -8.377 -7.167 1.00 79.62 80 ILE A CA 1
ATOM 661 C C . ILE A 1 80 ? 3.964 -8.681 -6.607 1.00 79.62 80 ILE A C 1
ATOM 663 O O . ILE A 1 80 ? 2.987 -8.066 -7.016 1.00 79.62 80 ILE A O 1
ATOM 667 N N . ASP A 1 81 ? 3.887 -9.627 -5.679 1.00 85.75 81 ASP A N 1
ATOM 668 C CA . ASP A 1 81 ? 2.664 -9.973 -4.954 1.00 85.75 81 ASP A CA 1
ATOM 669 C C . ASP A 1 81 ? 2.856 -9.628 -3.480 1.00 85.75 81 ASP A C 1
ATOM 671 O O . ASP A 1 81 ? 3.921 -9.875 -2.905 1.00 85.75 81 ASP A O 1
ATOM 675 N N . TYR A 1 82 ? 1.834 -9.043 -2.875 1.00 85.69 82 TYR A N 1
ATOM 676 C CA . TYR A 1 82 ? 1.819 -8.663 -1.472 1.00 85.69 82 TYR A CA 1
ATOM 677 C C . TYR A 1 82 ? 0.523 -9.151 -0.841 1.00 85.69 82 TYR A C 1
ATOM 679 O O . TYR A 1 82 ? -0.580 -8.814 -1.268 1.00 85.69 82 TYR A O 1
ATOM 687 N N . ASN A 1 83 ? 0.669 -9.959 0.206 1.00 90.06 83 ASN A N 1
ATOM 688 C CA . ASN A 1 83 ? -0.441 -10.582 0.907 1.00 90.06 83 ASN A CA 1
ATOM 689 C C . ASN A 1 83 ? -0.129 -10.635 2.404 1.00 90.06 83 ASN A C 1
ATOM 691 O O . ASN A 1 83 ? 0.387 -11.628 2.913 1.00 90.06 83 ASN A O 1
ATOM 695 N N . GLU A 1 84 ? -0.403 -9.527 3.082 1.00 89.62 84 GLU A N 1
ATOM 696 C CA . GLU A 1 84 ? -0.105 -9.327 4.497 1.00 89.62 84 GLU A CA 1
ATOM 697 C C . GLU A 1 84 ? -1.403 -9.078 5.272 1.00 89.62 84 GLU A C 1
ATOM 699 O O . GLU A 1 84 ? -2.259 -8.296 4.850 1.00 89.62 84 GLU A O 1
ATOM 704 N N . GLU A 1 85 ? -1.556 -9.719 6.428 1.00 90.19 85 GLU A N 1
ATOM 705 C CA . GLU A 1 85 ? -2.778 -9.668 7.238 1.00 90.19 85 GLU A CA 1
ATOM 706 C C . GLU A 1 85 ? -2.478 -9.297 8.693 1.00 90.19 85 GLU A C 1
ATOM 708 O O . GLU A 1 85 ? -1.393 -9.561 9.212 1.00 90.19 85 GLU A O 1
ATOM 713 N N . LYS A 1 86 ? -3.487 -8.745 9.380 1.00 88.81 86 LYS A N 1
ATOM 714 C CA . LYS A 1 86 ? -3.458 -8.442 10.825 1.00 88.81 86 LYS A CA 1
ATOM 715 C C . LYS A 1 86 ? -2.300 -7.530 11.254 1.00 88.81 86 LYS A C 1
ATOM 717 O O . LYS A 1 86 ? -1.720 -7.709 12.323 1.00 88.81 86 LYS A O 1
ATOM 722 N N . LEU A 1 87 ? -1.991 -6.538 10.429 1.00 90.06 87 LEU A N 1
ATOM 723 C CA . LEU A 1 87 ? -0.971 -5.529 10.692 1.00 90.06 87 LEU A CA 1
ATOM 724 C C . LEU A 1 87 ? -1.517 -4.445 11.625 1.00 90.06 87 LEU A C 1
ATOM 726 O O . LEU A 1 87 ? -2.656 -4.007 11.465 1.00 90.06 87 LEU A O 1
ATOM 730 N N . ASP A 1 88 ? -0.709 -3.942 12.553 1.00 91.31 88 ASP A N 1
ATOM 731 C CA . ASP A 1 88 ? -0.978 -2.625 13.131 1.00 91.31 88 ASP A CA 1
ATOM 732 C C . ASP A 1 88 ? -0.691 -1.504 12.106 1.00 91.31 88 ASP A C 1
ATOM 734 O O . ASP A 1 88 ? -0.168 -1.734 11.011 1.00 91.31 88 ASP A O 1
ATOM 738 N N . PHE A 1 89 ? -1.057 -0.265 12.439 1.00 87.75 89 PHE A N 1
ATOM 739 C CA . PHE A 1 89 ? -0.904 0.865 11.519 1.00 87.75 89 PHE A CA 1
ATOM 740 C C . PHE A 1 89 ? 0.558 1.148 11.125 1.00 87.75 89 PHE A C 1
ATOM 742 O O . PHE A 1 89 ? 0.825 1.510 9.978 1.00 87.75 89 PHE A O 1
ATOM 749 N N . GLU A 1 90 ? 1.515 0.984 12.042 1.00 92.00 90 GLU A N 1
ATOM 750 C CA . GLU A 1 90 ? 2.927 1.243 11.738 1.00 92.00 90 GLU A CA 1
ATOM 751 C C . GLU A 1 90 ? 3.527 0.108 10.902 1.00 92.00 90 GLU A C 1
ATOM 753 O O . GLU A 1 90 ? 4.283 0.369 9.964 1.00 92.00 90 GLU A O 1
ATOM 758 N N . GLN A 1 91 ? 3.128 -1.139 11.157 1.00 90.88 91 GLN A N 1
ATOM 759 C CA . GLN A 1 91 ? 3.469 -2.280 10.310 1.00 90.88 91 GLN A CA 1
ATOM 760 C C . GLN A 1 91 ? 2.925 -2.101 8.885 1.00 90.88 91 GLN A C 1
ATOM 762 O O . GLN A 1 91 ? 3.675 -2.264 7.921 1.00 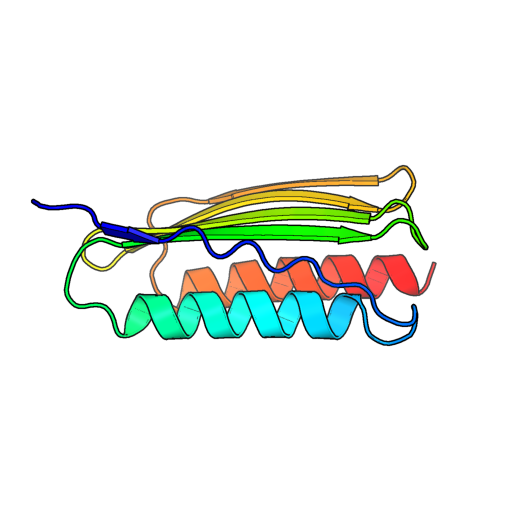90.88 91 GLN A O 1
ATOM 767 N N . ALA A 1 92 ? 1.664 -1.681 8.740 1.00 87.62 92 ALA A N 1
ATOM 768 C CA . ALA A 1 92 ? 1.059 -1.394 7.440 1.00 87.62 92 ALA A CA 1
ATOM 769 C C . ALA A 1 92 ? 1.812 -0.287 6.679 1.00 87.62 92 ALA A C 1
ATOM 771 O O . ALA A 1 92 ? 2.095 -0.439 5.490 1.00 87.62 92 ALA A O 1
ATOM 772 N N . LYS A 1 93 ? 2.229 0.789 7.364 1.00 88.19 93 LYS A N 1
ATOM 773 C CA . LYS A 1 93 ? 3.064 1.848 6.765 1.00 88.19 93 LYS A CA 1
ATOM 774 C C . LYS A 1 93 ? 4.413 1.331 6.272 1.00 88.19 93 LYS A C 1
ATOM 776 O O . LYS A 1 93 ? 4.867 1.747 5.208 1.00 88.19 93 LYS A O 1
ATOM 781 N N . ILE A 1 94 ? 5.058 0.437 7.023 1.00 89.94 94 ILE A N 1
ATOM 782 C CA . ILE A 1 94 ? 6.334 -0.165 6.615 1.00 89.94 94 ILE A CA 1
ATOM 783 C C . ILE A 1 94 ? 6.155 -1.007 5.347 1.00 89.94 94 ILE A C 1
ATOM 785 O O . ILE A 1 94 ? 6.999 -0.928 4.457 1.00 89.94 94 ILE A O 1
ATOM 789 N N . ILE A 1 95 ? 5.072 -1.783 5.241 1.00 87.81 95 ILE A N 1
ATOM 790 C CA . ILE A 1 95 ? 4.779 -2.576 4.038 1.00 87.81 95 ILE A CA 1
ATOM 791 C C . ILE A 1 95 ? 4.566 -1.668 2.822 1.00 87.81 95 ILE A C 1
ATOM 793 O O . ILE A 1 95 ? 5.258 -1.843 1.822 1.00 87.81 95 ILE A O 1
ATOM 797 N N . ILE A 1 96 ? 3.707 -0.647 2.926 1.00 85.69 96 ILE A N 1
ATOM 798 C CA . ILE A 1 96 ? 3.468 0.313 1.830 1.00 85.69 96 ILE A CA 1
ATOM 799 C C . ILE A 1 96 ? 4.765 1.004 1.397 1.00 85.69 96 ILE A C 1
ATOM 801 O O . ILE A 1 96 ? 5.029 1.154 0.206 1.00 85.69 96 ILE A O 1
ATOM 805 N N . ARG A 1 97 ? 5.615 1.384 2.355 1.00 86.75 97 ARG A N 1
ATOM 806 C CA . ARG A 1 97 ? 6.914 1.986 2.052 1.00 86.75 97 ARG A CA 1
ATOM 807 C C . ARG A 1 97 ? 7.841 1.030 1.296 1.00 86.75 97 ARG A C 1
ATOM 809 O O . ARG A 1 97 ? 8.499 1.462 0.360 1.00 86.75 97 ARG A O 1
ATOM 816 N N . LYS A 1 98 ? 7.901 -0.249 1.677 1.00 86.44 98 LYS A N 1
ATOM 817 C CA . LYS A 1 98 ? 8.726 -1.249 0.974 1.00 86.44 98 LYS A CA 1
ATOM 818 C C . LYS A 1 98 ? 8.249 -1.482 -0.455 1.00 86.44 98 LYS A C 1
ATOM 820 O O . LYS A 1 98 ? 9.074 -1.626 -1.348 1.00 86.44 98 LYS A O 1
ATOM 825 N N . ILE A 1 99 ? 6.933 -1.514 -0.655 1.00 82.56 99 ILE A N 1
ATOM 826 C CA . ILE A 1 99 ? 6.321 -1.597 -1.983 1.00 82.56 99 ILE A CA 1
ATOM 827 C C . ILE A 1 99 ? 6.806 -0.418 -2.840 1.00 82.56 99 ILE A C 1
ATOM 829 O O . ILE A 1 99 ? 7.367 -0.617 -3.914 1.00 82.56 99 ILE A O 1
ATOM 833 N N . TYR A 1 100 ? 6.720 0.799 -2.301 1.00 79.88 100 TYR A N 1
ATOM 834 C CA . TYR A 1 100 ? 7.201 2.006 -2.969 1.00 79.88 100 TYR A CA 1
ATOM 835 C C . TYR A 1 100 ? 8.701 1.969 -3.314 1.00 79.88 100 TYR A C 1
ATOM 837 O O . TYR A 1 100 ? 9.079 2.225 -4.454 1.00 79.88 100 TYR A O 1
ATOM 845 N N . GLU A 1 101 ? 9.555 1.606 -2.354 1.00 82.75 101 GLU A N 1
ATOM 846 C CA . GLU A 1 101 ? 11.009 1.512 -2.558 1.00 82.75 101 GLU A CA 1
ATOM 847 C C . GLU A 1 101 ? 11.371 0.452 -3.615 1.00 82.75 101 GLU A C 1
ATOM 849 O O . GLU A 1 101 ? 12.289 0.656 -4.412 1.00 82.75 101 GLU A O 1
ATOM 854 N N . ASN A 1 102 ? 10.629 -0.662 -3.663 1.00 79.94 102 ASN A N 1
ATOM 855 C CA . ASN A 1 102 ? 10.794 -1.671 -4.705 1.00 79.94 102 ASN A CA 1
ATOM 856 C C . ASN A 1 102 ? 10.444 -1.099 -6.078 1.00 79.94 102 ASN A C 1
ATOM 858 O O . ASN A 1 102 ? 11.237 -1.246 -7.003 1.00 79.94 102 ASN A O 1
ATOM 862 N N . LEU A 1 103 ? 9.302 -0.422 -6.210 1.00 76.25 103 LEU A N 1
ATOM 863 C CA . LEU A 1 103 ? 8.890 0.204 -7.465 1.00 76.25 103 LEU A CA 1
ATOM 864 C C . LEU A 1 103 ? 9.905 1.250 -7.954 1.00 76.25 103 LEU A C 1
ATOM 866 O O . LEU A 1 103 ? 10.295 1.221 -9.122 1.00 76.25 103 LEU A O 1
ATOM 870 N N . GLU A 1 104 ? 10.394 2.127 -7.070 1.00 77.56 104 GLU A N 1
ATOM 871 C CA . GLU A 1 104 ? 11.411 3.135 -7.415 1.00 77.56 104 GLU A CA 1
ATOM 872 C C . GLU A 1 104 ? 12.705 2.489 -7.922 1.00 77.56 104 GLU A C 1
ATOM 874 O O . GLU A 1 104 ? 13.286 2.936 -8.913 1.00 77.56 104 GLU A O 1
ATOM 879 N N . ALA A 1 105 ? 13.153 1.410 -7.273 1.00 77.62 105 ALA A N 1
ATOM 880 C CA . ALA A 1 105 ? 14.347 0.684 -7.693 1.00 77.62 105 ALA A CA 1
ATOM 881 C C . ALA A 1 105 ? 14.195 0.051 -9.088 1.00 77.62 105 ALA A C 1
ATOM 883 O O . ALA A 1 105 ? 15.195 -0.169 -9.775 1.00 77.62 105 ALA A O 1
ATOM 884 N N . LYS A 1 106 ? 12.964 -0.246 -9.522 1.00 73.12 106 LYS A N 1
ATOM 885 C CA . LYS A 1 106 ? 12.679 -0.813 -10.848 1.00 73.12 106 LYS A CA 1
ATOM 886 C C . LYS A 1 106 ? 12.554 0.236 -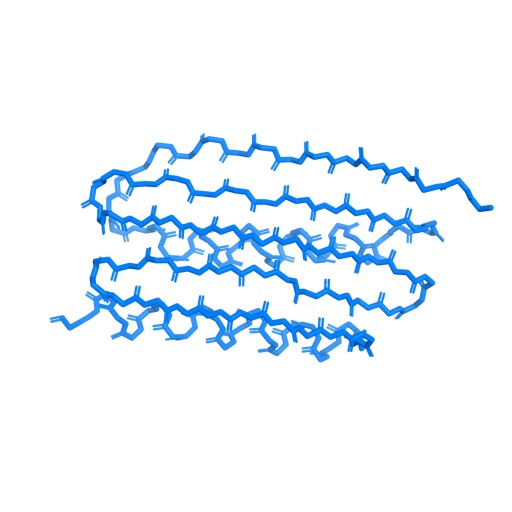11.947 1.00 73.12 106 LYS A C 1
ATOM 888 O O . LYS A 1 106 ? 12.852 -0.085 -13.087 1.00 73.12 106 LYS A O 1
ATOM 893 N N . GLU A 1 107 ? 12.196 1.479 -11.631 1.00 68.88 107 GLU A N 1
ATOM 894 C CA . GLU A 1 107 ? 12.183 2.578 -12.614 1.00 68.88 107 GLU A CA 1
ATOM 895 C C . GLU A 1 107 ? 13.582 2.963 -13.104 1.00 68.88 107 GLU A C 1
ATOM 897 O O . GLU A 1 107 ? 13.749 3.448 -14.221 1.00 68.88 107 GLU A O 1
ATOM 902 N N . GLN A 1 108 ? 14.587 2.780 -12.245 1.00 64.50 108 GLN A N 1
ATOM 903 C CA . GLN A 1 108 ? 15.966 3.198 -12.500 1.00 64.50 108 GLN A CA 1
ATOM 904 C C . GLN A 1 108 ? 16.798 2.164 -13.281 1.00 64.50 108 GLN A C 1
ATOM 906 O O . GLN A 1 108 ? 17.942 2.470 -13.626 1.00 64.50 108 GLN A O 1
ATOM 911 N N . ASN A 1 109 ? 16.256 0.967 -13.546 1.00 56.22 109 ASN A N 1
ATOM 912 C CA . ASN A 1 109 ? 16.910 -0.127 -14.283 1.00 56.22 109 ASN A CA 1
ATOM 913 C C . ASN A 1 109 ? 16.322 -0.297 -15.688 1.00 56.22 109 ASN A C 1
ATOM 915 O O . ASN A 1 109 ? 17.114 -0.609 -16.606 1.00 56.22 109 ASN A O 1
#

Foldseek 3Di:
DDEDEDEDEDADDDDPPCLLVVLLVVQVVVLVVQQPDQAKYKYKYWYQDPVFRWTWIWIWIDHHQFIWIFIWIDGRPDIDTDTGTRHGSVRSNVVSVVVSVVVVVVVVD

Secondary structure (DSSP, 8-state):
---EEEEE-------GGGHHHHHHHHHHHHHHHHHT-SS-EEEEEEEEEGGGTEEEEEEEEEETTEEEEEEEEEETTEEEEEEEEEE-HHHHHHHHHHHHHHHHHHHT-